Protein AF-A0AA96G112-F1 (afdb_monomer_lite)

Radius of gyration: 14.63 Å; chains: 1; bounding box: 39×26×38 Å

Structure (mmCIF, N/CA/C/O backbone):
data_AF-A0AA96G112-F1
#
_entry.id   AF-A0AA96G112-F1
#
loop_
_atom_site.group_PDB
_atom_site.id
_atom_site.type_symbol
_atom_site.label_atom_id
_atom_site.label_alt_id
_atom_site.label_comp_id
_atom_site.label_asym_id
_atom_site.label_entity_id
_atom_site.label_seq_id
_atom_site.pdbx_PDB_ins_code
_atom_site.Cartn_x
_atom_site.Cartn_y
_atom_site.Cartn_z
_atom_site.occupancy
_atom_site.B_iso_or_equiv
_atom_site.auth_seq_id
_atom_site.auth_comp_id
_atom_site.auth_asym_id
_atom_site.auth_atom_id
_atom_site.pdbx_PDB_model_num
ATOM 1 N N . MET A 1 1 ? 22.810 9.076 -15.923 1.00 53.31 1 MET A N 1
ATOM 2 C CA . MET A 1 1 ? 21.822 9.023 -14.825 1.00 53.31 1 MET A CA 1
ATOM 3 C C . MET A 1 1 ? 20.793 7.965 -15.193 1.00 53.31 1 MET A C 1
ATOM 5 O O . MET A 1 1 ? 20.430 7.939 -16.367 1.00 53.31 1 MET A O 1
ATOM 9 N N . PRO A 1 2 ? 20.389 7.062 -14.284 1.00 61.12 2 PRO A N 1
ATOM 10 C CA . PRO A 1 2 ? 19.327 6.103 -14.580 1.00 61.12 2 PRO A CA 1
ATOM 11 C C . PRO A 1 2 ? 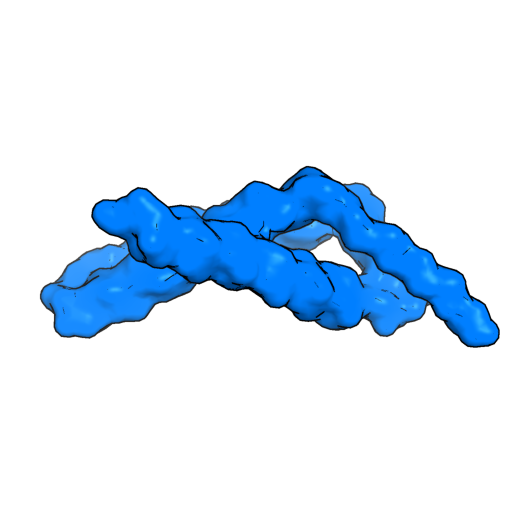18.050 6.865 -14.953 1.00 61.12 2 PRO A C 1
ATOM 13 O O . PRO A 1 2 ? 17.717 7.873 -14.329 1.00 61.12 2 PRO A O 1
ATOM 16 N N . LYS A 1 3 ? 17.379 6.435 -16.025 1.00 63.06 3 LYS A N 1
ATOM 17 C CA . LYS A 1 3 ? 16.118 7.034 -16.467 1.00 63.06 3 LYS A CA 1
ATOM 18 C C . LYS A 1 3 ? 15.061 6.781 -15.380 1.00 63.06 3 LYS A C 1
ATOM 20 O O . LYS A 1 3 ? 14.945 5.632 -14.956 1.00 63.06 3 LYS A O 1
ATOM 25 N N . PRO A 1 4 ? 14.311 7.802 -14.925 1.00 68.56 4 PRO A N 1
ATOM 26 C CA . PRO A 1 4 ? 13.260 7.592 -13.939 1.00 68.56 4 PRO A CA 1
ATOM 27 C C . PRO A 1 4 ? 12.223 6.619 -14.503 1.00 68.56 4 PRO A C 1
ATOM 29 O O . PRO A 1 4 ? 11.757 6.786 -15.635 1.00 68.56 4 PRO A O 1
ATOM 32 N N . LEU A 1 5 ? 11.896 5.591 -13.720 1.00 77.81 5 LEU A N 1
ATOM 33 C CA . LEU A 1 5 ? 10.809 4.683 -14.053 1.00 77.81 5 LEU A CA 1
ATOM 34 C C . LEU A 1 5 ? 9.484 5.421 -13.838 1.00 77.81 5 LEU A C 1
ATOM 36 O O . LEU A 1 5 ? 9.294 6.012 -12.770 1.00 77.81 5 LEU A O 1
ATOM 40 N N . PRO A 1 6 ? 8.583 5.431 -14.833 1.00 81.88 6 PRO A N 1
ATOM 41 C CA . PRO A 1 6 ? 7.267 6.023 -14.654 1.00 81.88 6 PRO A CA 1
ATOM 42 C C . PRO A 1 6 ? 6.510 5.258 -13.566 1.00 81.88 6 PRO A C 1
ATOM 44 O O . PRO A 1 6 ? 6.612 4.036 -13.488 1.00 81.88 6 PRO A O 1
ATOM 47 N N . LEU A 1 7 ? 5.756 5.979 -12.734 1.00 81.62 7 LEU A N 1
ATOM 48 C CA . LEU A 1 7 ? 4.875 5.368 -11.744 1.00 81.62 7 LEU A CA 1
ATOM 49 C C . LEU A 1 7 ? 3.644 4.778 -12.460 1.00 81.62 7 LEU A C 1
ATOM 51 O O . LEU A 1 7 ? 2.891 5.553 -13.051 1.00 81.62 7 LEU A O 1
ATOM 55 N N . PRO A 1 8 ? 3.415 3.456 -12.408 1.00 85.62 8 PRO A N 1
ATOM 56 C CA . PRO A 1 8 ? 2.223 2.846 -12.990 1.00 85.62 8 PRO A CA 1
ATOM 57 C C . PRO A 1 8 ? 0.945 3.232 -12.224 1.00 85.62 8 PRO A C 1
ATOM 59 O O . PRO A 1 8 ? 0.952 3.310 -10.994 1.00 85.62 8 PRO A O 1
ATOM 62 N N . ASP A 1 9 ? -0.160 3.475 -12.937 1.00 86.75 9 ASP A N 1
ATOM 63 C CA . ASP A 1 9 ? -1.450 3.850 -12.329 1.00 86.75 9 ASP A CA 1
ATOM 64 C C . ASP A 1 9 ? -2.103 2.701 -11.542 1.00 86.75 9 ASP A C 1
ATOM 66 O O . ASP A 1 9 ? -2.812 2.937 -10.565 1.00 86.75 9 ASP A O 1
ATOM 70 N N . ASP A 1 10 ? -1.835 1.457 -11.930 1.00 87.56 10 ASP A N 1
ATOM 71 C CA . ASP A 1 10 ? -2.321 0.230 -11.291 1.00 87.56 10 ASP A CA 1
ATOM 72 C C . ASP A 1 10 ? -1.653 -0.070 -9.939 1.00 87.56 10 ASP A C 1
ATOM 74 O O . ASP A 1 10 ? -2.182 -0.856 -9.151 1.00 87.56 10 ASP A O 1
ATOM 78 N N . LEU A 1 11 ? -0.555 0.615 -9.600 1.00 87.94 11 LEU A N 1
ATOM 79 C CA . LEU A 1 11 ? -0.011 0.583 -8.243 1.00 87.94 11 LEU A CA 1
ATOM 80 C C . LEU A 1 11 ? -0.896 1.324 -7.240 1.00 87.94 11 LEU A C 1
ATOM 82 O O . LEU A 1 11 ? -0.892 0.968 -6.059 1.00 87.94 11 LEU A O 1
ATOM 86 N N . LEU A 1 12 ? -1.636 2.348 -7.677 1.00 89.69 12 LEU A N 1
ATOM 87 C CA . LEU A 1 12 ? -2.379 3.229 -6.777 1.00 89.69 12 LEU A CA 1
ATOM 88 C C . LEU A 1 12 ? -3.406 2.462 -5.920 1.00 89.69 12 LEU A C 1
ATOM 90 O O . LEU A 1 12 ? -3.336 2.602 -4.698 1.00 89.69 12 LEU A O 1
ATOM 94 N N . PRO A 1 13 ? -4.287 1.603 -6.479 1.00 91.31 13 PRO A N 1
ATOM 95 C CA . PRO A 1 13 ? -5.254 0.851 -5.677 1.00 91.31 13 PRO A CA 1
ATOM 96 C C . PRO A 1 13 ? -4.607 -0.055 -4.621 1.00 91.31 13 PRO A C 1
ATOM 98 O O . PRO A 1 13 ? -5.118 -0.165 -3.511 1.00 91.31 13 PRO A O 1
ATOM 101 N N . LEU A 1 14 ? -3.456 -0.666 -4.929 1.00 90.94 14 LEU A N 1
ATOM 102 C CA . LEU A 1 14 ? -2.740 -1.539 -3.989 1.00 90.94 14 LEU A CA 1
ATOM 103 C C . LEU A 1 14 ? -2.203 -0.760 -2.782 1.00 90.94 14 LEU A C 1
ATOM 105 O O . LEU A 1 14 ? -2.264 -1.236 -1.650 1.00 90.94 14 LEU A O 1
ATOM 109 N N . HIS A 1 15 ? -1.684 0.447 -3.015 1.00 92.69 15 HIS A N 1
ATOM 110 C CA . HIS A 1 15 ? -1.165 1.297 -1.945 1.00 92.69 15 HIS A CA 1
ATOM 111 C C . HIS A 1 15 ? -2.282 1.933 -1.121 1.00 92.69 15 HIS A C 1
ATOM 113 O O . HIS A 1 15 ? -2.130 2.062 0.090 1.00 92.69 15 HIS A O 1
ATOM 119 N N . VAL A 1 16 ? -3.401 2.296 -1.756 1.00 93.44 16 VAL A N 1
ATOM 120 C CA . VAL A 1 16 ? -4.608 2.746 -1.051 1.00 93.44 16 VAL A CA 1
ATOM 121 C C . VAL A 1 16 ? -5.091 1.648 -0.104 1.00 93.44 16 VAL A C 1
ATOM 123 O O . VAL A 1 16 ? -5.163 1.895 1.096 1.00 93.44 16 VAL A O 1
ATOM 126 N N . ALA A 1 17 ? -5.271 0.419 -0.598 1.00 91.62 17 ALA A N 1
ATOM 127 C CA . ALA A 1 17 ? -5.698 -0.712 0.228 1.00 91.62 17 ALA A CA 1
ATOM 128 C C . ALA A 1 17 ? -4.736 -0.986 1.401 1.00 91.62 17 ALA A C 1
ATOM 130 O O . ALA A 1 17 ? -5.171 -1.247 2.521 1.00 91.62 17 ALA A O 1
ATOM 131 N N . ALA A 1 18 ? -3.419 -0.886 1.175 1.00 92.44 18 ALA A N 1
ATOM 132 C CA . ALA A 1 18 ? -2.428 -1.037 2.240 1.00 92.44 18 ALA A CA 1
ATOM 133 C C . ALA A 1 18 ? -2.543 0.061 3.315 1.00 92.44 18 ALA A C 1
ATOM 135 O O . ALA A 1 18 ? -2.433 -0.235 4.504 1.00 92.44 18 ALA A O 1
ATOM 136 N N . LEU A 1 19 ? -2.773 1.318 2.920 1.00 93.38 19 LEU A N 1
ATOM 137 C CA . LEU A 1 19 ? -2.948 2.438 3.851 1.00 93.38 19 LEU A CA 1
ATOM 138 C C . LEU A 1 19 ? -4.267 2.352 4.626 1.00 93.38 19 LEU A C 1
ATOM 140 O O . LEU A 1 19 ? -4.296 2.664 5.814 1.00 93.38 19 LEU A O 1
ATOM 144 N N . GLU A 1 20 ? -5.353 1.932 3.985 1.00 93.94 20 GLU A N 1
ATOM 145 C CA . GLU A 1 20 ? -6.641 1.712 4.649 1.00 93.94 20 GLU A CA 1
ATOM 146 C C . GLU A 1 20 ? -6.558 0.581 5.672 1.00 93.94 20 GLU A C 1
ATOM 148 O O . GLU A 1 20 ? -6.993 0.750 6.811 1.00 93.94 20 GLU A O 1
ATOM 153 N N . ALA A 1 21 ? -5.925 -0.536 5.303 1.00 92.31 21 ALA A N 1
ATOM 154 C CA . ALA A 1 21 ? -5.662 -1.641 6.215 1.00 92.31 21 ALA A CA 1
ATOM 155 C C . ALA A 1 21 ? -4.798 -1.199 7.411 1.00 92.31 21 ALA A C 1
ATOM 157 O O . ALA A 1 21 ? -5.077 -1.574 8.550 1.00 92.31 21 ALA A O 1
ATOM 158 N N . ASP A 1 22 ? -3.786 -0.355 7.185 1.00 93.19 22 ASP A N 1
ATOM 159 C CA . ASP A 1 22 ? -2.968 0.220 8.259 1.00 93.19 22 ASP A CA 1
ATOM 160 C C . ASP A 1 22 ? -3.784 1.121 9.201 1.00 93.19 22 ASP A C 1
ATOM 162 O O . ASP A 1 22 ? -3.743 0.949 10.422 1.00 93.19 22 ASP A O 1
ATOM 166 N N . ARG A 1 23 ? -4.620 2.010 8.649 1.00 92.56 23 ARG A N 1
ATOM 167 C CA . ARG A 1 23 ? -5.555 2.838 9.431 1.00 92.56 23 ARG A CA 1
ATOM 168 C C . ARG A 1 23 ? -6.523 1.980 10.249 1.00 92.56 23 ARG A C 1
ATOM 170 O O . ARG A 1 23 ? -6.716 2.255 11.432 1.00 92.56 23 ARG A O 1
ATOM 177 N N . ALA A 1 24 ? -7.086 0.927 9.658 1.00 92.69 24 ALA A N 1
ATOM 178 C CA . ALA A 1 24 ? -7.986 0.001 10.342 1.00 92.69 24 ALA A CA 1
ATOM 179 C C . ALA A 1 24 ? -7.278 -0.752 11.481 1.00 92.69 24 ALA A C 1
ATOM 181 O O . ALA A 1 24 ? -7.840 -0.891 12.565 1.00 92.69 24 ALA A O 1
ATOM 182 N N . MET A 1 25 ? -6.021 -1.175 11.284 1.00 94.06 25 MET A N 1
ATOM 183 C CA . MET A 1 25 ? -5.211 -1.769 12.353 1.00 94.06 25 MET A CA 1
ATOM 184 C C . MET A 1 25 ? -4.981 -0.790 13.511 1.00 94.06 25 MET A C 1
ATOM 186 O O . MET A 1 25 ? -5.080 -1.195 14.669 1.00 94.06 25 MET A O 1
ATOM 190 N N . ILE A 1 26 ? -4.662 0.478 13.225 1.00 94.00 26 ILE A N 1
ATOM 191 C CA . ILE A 1 26 ? -4.468 1.514 14.255 1.00 94.00 26 ILE A CA 1
ATOM 192 C C . ILE A 1 26 ? -5.763 1.715 15.049 1.00 94.00 26 ILE A C 1
ATOM 194 O O . ILE A 1 26 ? -5.746 1.597 16.273 1.00 94.00 26 ILE A O 1
ATOM 198 N N . GLN A 1 27 ? -6.888 1.916 14.360 1.00 94.12 27 GLN A N 1
ATOM 199 C CA . GLN A 1 27 ? -8.195 2.104 14.996 1.00 94.12 27 GLN A CA 1
ATOM 200 C C . GLN A 1 27 ? -8.602 0.898 15.848 1.00 94.12 27 GLN A C 1
ATOM 202 O O . GLN A 1 27 ? -9.033 1.068 16.987 1.00 94.12 27 GLN A O 1
ATOM 207 N N . ALA A 1 28 ? -8.419 -0.324 15.338 1.00 92.62 28 ALA A N 1
ATOM 208 C CA . ALA A 1 28 ? -8.703 -1.541 16.090 1.00 92.62 28 ALA A CA 1
ATOM 209 C C . ALA A 1 28 ? -7.854 -1.619 17.369 1.00 92.62 28 ALA A C 1
ATOM 211 O O . ALA A 1 28 ? -8.393 -1.897 18.435 1.00 92.62 28 ALA A O 1
ATOM 212 N N . ARG A 1 29 ? -6.554 -1.289 17.318 1.00 93.25 29 ARG A N 1
ATOM 213 C CA . ARG A 1 29 ? -5.693 -1.261 18.518 1.00 93.25 29 ARG A CA 1
ATOM 214 C C . AR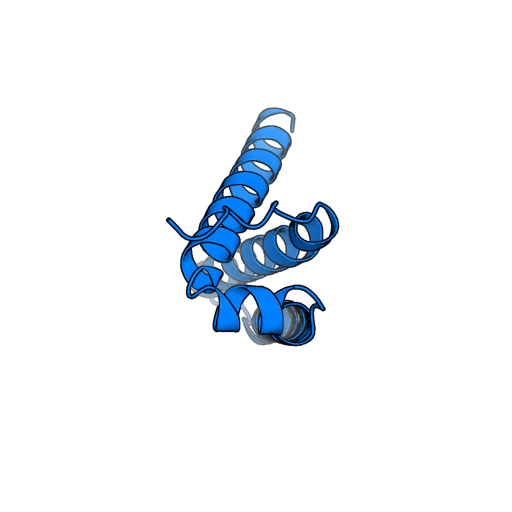G A 1 29 ? -6.152 -0.232 19.544 1.00 93.25 29 ARG A C 1
ATOM 216 O O . ARG A 1 29 ? -6.176 -0.540 20.732 1.00 93.25 29 ARG A O 1
ATOM 223 N N . GLU A 1 30 ? -6.513 0.966 19.098 1.00 94.88 30 GLU A N 1
ATOM 224 C CA . GLU A 1 30 ? -6.996 2.042 19.972 1.00 94.88 30 GLU A CA 1
ATOM 225 C C . GLU A 1 30 ? -8.329 1.687 20.645 1.00 94.88 30 GLU A C 1
ATOM 227 O O . GLU A 1 30 ? -8.570 2.070 21.787 1.00 94.88 30 GLU A O 1
ATOM 232 N N . GLN A 1 31 ? -9.173 0.911 19.962 1.00 94.00 31 GLN A N 1
ATOM 233 C CA . GLN A 1 31 ? -10.482 0.471 20.454 1.00 94.00 31 GLN A CA 1
ATOM 234 C C . GLN A 1 31 ? -10.437 -0.879 21.192 1.00 94.00 31 GLN A C 1
ATOM 236 O O . GLN A 1 31 ? -11.469 -1.349 21.669 1.00 94.00 31 GLN A O 1
ATOM 241 N N . GLY A 1 32 ? -9.265 -1.519 21.290 1.00 91.50 32 GLY A N 1
ATOM 242 C CA . GLY A 1 32 ? -9.119 -2.866 21.855 1.00 91.50 32 GLY A CA 1
ATOM 243 C C . GLY A 1 32 ? -9.772 -3.977 21.017 1.00 91.50 32 GLY A C 1
ATOM 244 O O . GLY A 1 32 ? -10.104 -5.031 21.554 1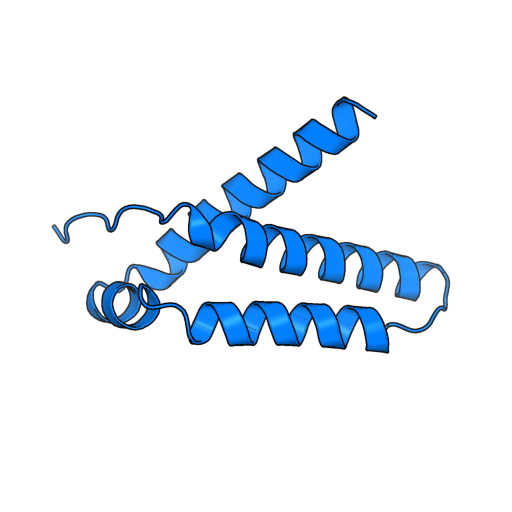.00 91.50 32 GLY A O 1
ATOM 245 N N . GLY A 1 33 ? -9.992 -3.728 19.726 1.00 90.56 33 GLY A N 1
ATOM 246 C CA . GLY A 1 33 ? -10.560 -4.659 18.756 1.00 90.56 33 GLY A CA 1
ATOM 247 C C . GLY A 1 33 ? -9.531 -5.578 18.092 1.00 90.56 33 GLY A C 1
ATOM 248 O O . GLY A 1 33 ? -8.321 -5.476 18.303 1.00 90.56 33 GLY A O 1
ATOM 249 N N . ASP A 1 34 ? -10.040 -6.488 17.263 1.00 91.50 34 ASP A N 1
ATOM 250 C CA . ASP A 1 34 ? -9.241 -7.451 16.507 1.00 91.50 34 ASP A CA 1
ATOM 251 C C . ASP A 1 34 ? -8.553 -6.792 15.297 1.00 91.50 34 ASP A C 1
ATOM 253 O O . ASP A 1 34 ? -9.178 -6.086 14.505 1.00 91.50 34 ASP A O 1
ATOM 257 N N . VAL A 1 35 ? -7.248 -7.035 15.158 1.00 94.88 35 VAL A N 1
ATOM 258 C CA . VAL A 1 35 ? -6.407 -6.505 14.076 1.00 94.88 35 VAL A CA 1
ATOM 259 C C . VAL A 1 35 ? -6.172 -7.520 12.959 1.00 94.88 35 VAL A C 1
ATOM 261 O O . VAL A 1 35 ? -5.542 -7.163 11.964 1.00 94.88 35 VAL A O 1
ATOM 264 N N . ASP A 1 36 ? -6.601 -8.773 13.116 1.00 94.94 36 ASP A N 1
ATOM 265 C CA . ASP A 1 36 ? -6.210 -9.868 12.227 1.00 94.94 36 ASP A CA 1
ATOM 266 C C . ASP A 1 36 ? -6.781 -9.684 10.819 1.00 94.94 36 ASP A C 1
ATOM 268 O O . ASP A 1 36 ? -6.027 -9.754 9.849 1.00 94.94 36 ASP A O 1
ATOM 272 N N . ALA A 1 37 ? -8.052 -9.294 10.690 1.00 90.31 37 ALA A N 1
ATOM 273 C CA . ALA A 1 37 ? -8.655 -9.003 9.386 1.00 90.31 37 ALA A CA 1
ATOM 274 C C . ALA A 1 37 ? -7.933 -7.861 8.640 1.00 90.31 37 ALA A C 1
ATOM 276 O O . ALA A 1 37 ? -7.646 -7.958 7.446 1.00 90.31 37 ALA A O 1
ATOM 277 N N . ALA A 1 38 ? -7.587 -6.781 9.346 1.00 92.25 38 ALA A N 1
ATOM 278 C CA . ALA A 1 38 ? -6.857 -5.659 8.759 1.00 92.25 38 ALA A CA 1
ATOM 279 C C . ALA A 1 38 ? -5.404 -6.048 8.418 1.00 92.25 38 ALA A C 1
ATOM 281 O O . ALA A 1 38 ? -4.866 -5.652 7.384 1.00 92.25 38 ALA A O 1
ATOM 282 N N . ARG A 1 39 ? -4.775 -6.901 9.234 1.00 93.62 39 ARG A N 1
ATOM 283 C CA . ARG A 1 39 ? -3.450 -7.463 8.951 1.00 93.62 39 ARG A CA 1
ATOM 284 C C . ARG A 1 39 ? -3.461 -8.334 7.699 1.00 93.62 39 ARG A C 1
ATOM 286 O O . ARG A 1 39 ? -2.546 -8.218 6.888 1.00 93.62 39 ARG A O 1
ATOM 293 N N . GLU A 1 40 ? -4.468 -9.185 7.522 1.00 94.50 40 GLU A N 1
ATOM 294 C CA . GLU A 1 40 ? -4.617 -10.016 6.323 1.00 94.50 40 GLU A CA 1
ATOM 295 C C . GLU A 1 40 ? -4.727 -9.159 5.058 1.00 94.50 40 GLU A C 1
ATOM 297 O O . GLU A 1 40 ? -4.030 -9.424 4.077 1.00 94.50 40 GLU A O 1
ATOM 302 N N . GLN A 1 41 ? -5.518 -8.083 5.100 1.00 91.00 41 GLN A N 1
ATOM 303 C CA . GLN A 1 41 ? -5.640 -7.134 3.989 1.00 91.00 41 GLN A CA 1
ATOM 304 C C . GLN A 1 41 ? -4.312 -6.435 3.681 1.00 91.00 41 GLN A C 1
ATOM 306 O O . GLN A 1 41 ? -3.904 -6.364 2.519 1.00 91.00 41 GLN A O 1
ATOM 311 N N . TYR A 1 42 ? -3.596 -5.984 4.713 1.00 91.44 42 TYR A N 1
ATOM 312 C CA . TYR A 1 42 ? -2.280 -5.374 4.544 1.00 91.44 42 TYR A CA 1
ATOM 313 C C . TYR A 1 42 ? -1.285 -6.344 3.889 1.00 91.44 42 TYR A C 1
ATOM 315 O O . TYR A 1 42 ? -0.575 -5.990 2.945 1.00 91.44 42 TYR A O 1
ATOM 323 N N . VAL A 1 43 ? -1.248 -7.595 4.362 1.00 93.31 43 VAL A N 1
ATOM 324 C CA . VAL A 1 43 ? -0.376 -8.640 3.811 1.00 93.31 43 VAL A CA 1
ATOM 325 C C . VAL A 1 43 ? -0.744 -8.951 2.361 1.00 93.31 43 VAL A C 1
ATOM 327 O O . VAL A 1 43 ? 0.154 -9.044 1.524 1.00 93.31 43 VAL A O 1
ATOM 330 N N . ALA A 1 44 ? -2.033 -9.062 2.035 1.00 92.50 44 ALA A N 1
ATOM 331 C CA . ALA A 1 44 ? -2.490 -9.304 0.670 1.00 92.50 44 ALA A CA 1
ATOM 332 C C . ALA A 1 44 ? -2.050 -8.183 -0.287 1.00 92.50 44 ALA A C 1
ATOM 334 O O . ALA A 1 44 ? -1.489 -8.469 -1.348 1.00 92.50 44 ALA A O 1
ATOM 335 N N . ALA A 1 45 ? -2.212 -6.917 0.111 1.00 90.75 45 ALA A N 1
ATOM 336 C CA . ALA A 1 45 ? -1.760 -5.767 -0.672 1.00 90.75 45 ALA A CA 1
ATOM 337 C C . ALA A 1 45 ? -0.231 -5.763 -0.866 1.00 90.75 45 ALA A C 1
ATOM 339 O O . ALA A 1 45 ? 0.262 -5.551 -1.977 1.00 90.75 45 ALA A O 1
ATOM 340 N N . ALA A 1 46 ? 0.533 -6.072 0.188 1.00 88.31 46 ALA A N 1
ATOM 341 C CA . ALA A 1 46 ? 1.992 -6.151 0.124 1.00 88.31 46 ALA A CA 1
ATOM 342 C C . ALA A 1 46 ? 2.493 -7.296 -0.777 1.00 88.31 46 ALA A C 1
ATOM 344 O O . ALA A 1 46 ? 3.485 -7.137 -1.494 1.00 88.31 46 ALA A O 1
ATOM 345 N N . LEU A 1 47 ? 1.820 -8.450 -0.763 1.00 92.38 47 LEU A N 1
ATOM 346 C CA . LEU A 1 47 ? 2.134 -9.569 -1.654 1.00 92.38 47 LEU A CA 1
ATOM 347 C C . LEU A 1 47 ? 1.809 -9.230 -3.112 1.00 92.38 47 LEU A C 1
ATOM 349 O O . LEU A 1 47 ? 2.646 -9.467 -3.983 1.00 92.38 47 LEU A O 1
ATOM 353 N N . ALA A 1 48 ? 0.646 -8.627 -3.373 1.00 91.38 48 ALA A N 1
ATOM 354 C CA . ALA A 1 48 ? 0.244 -8.197 -4.710 1.00 91.38 48 ALA A CA 1
ATOM 355 C C . ALA A 1 48 ? 1.222 -7.171 -5.301 1.00 91.38 48 ALA A C 1
ATOM 357 O O . ALA A 1 48 ? 1.619 -7.290 -6.458 1.00 91.38 48 ALA A O 1
ATOM 358 N N . LEU A 1 49 ? 1.692 -6.220 -4.489 1.00 86.56 49 LEU A N 1
ATOM 359 C CA . LEU A 1 49 ? 2.736 -5.285 -4.896 1.00 86.56 49 LEU A CA 1
ATOM 360 C C . LEU A 1 49 ? 4.026 -6.003 -5.302 1.00 86.56 49 LEU A C 1
ATOM 362 O O . LEU A 1 49 ? 4.609 -5.690 -6.336 1.00 86.56 49 LEU A O 1
ATOM 366 N N . ARG A 1 50 ? 4.519 -6.926 -4.471 1.00 86.50 50 ARG A N 1
ATOM 367 C CA . ARG A 1 50 ? 5.775 -7.635 -4.762 1.00 86.50 50 ARG A CA 1
ATOM 368 C C . ARG A 1 50 ? 5.669 -8.503 -6.013 1.00 86.50 50 ARG A C 1
ATOM 370 O O . ARG A 1 50 ? 6.681 -8.749 -6.661 1.00 86.50 50 ARG A O 1
ATOM 377 N N . ALA A 1 51 ? 4.461 -8.950 -6.347 1.00 91.12 51 ALA A N 1
ATOM 378 C CA . ALA A 1 51 ? 4.159 -9.654 -7.586 1.00 91.12 51 ALA A CA 1
ATOM 379 C C . ALA A 1 51 ? 3.962 -8.715 -8.795 1.00 91.12 51 ALA A C 1
ATOM 381 O O . ALA A 1 51 ? 3.823 -9.199 -9.918 1.00 91.12 51 ALA A O 1
ATOM 382 N N . HIS A 1 52 ? 3.945 -7.393 -8.595 1.00 90.25 52 HIS A N 1
ATOM 383 C CA . HIS A 1 52 ? 3.682 -6.434 -9.661 1.00 90.25 52 HIS A CA 1
ATOM 384 C C . HIS A 1 52 ? 4.799 -6.437 -10.723 1.00 90.25 52 HIS A C 1
ATOM 386 O O . HIS A 1 52 ? 5.980 -6.418 -10.356 1.00 90.25 52 HIS A O 1
ATOM 392 N N . PRO A 1 53 ? 4.475 -6.363 -12.031 1.00 91.00 53 PRO A N 1
ATOM 393 C CA . PRO A 1 53 ? 5.468 -6.423 -13.113 1.00 91.00 53 PRO A CA 1
ATOM 394 C C . PRO A 1 53 ? 6.569 -5.357 -13.056 1.00 91.00 53 PRO A C 1
ATOM 396 O O . PRO A 1 53 ? 7.668 -5.579 -13.550 1.00 91.00 53 PRO A O 1
ATOM 399 N N . ILE A 1 54 ? 6.301 -4.210 -12.426 1.00 86.75 54 ILE A N 1
ATOM 400 C CA . ILE A 1 54 ? 7.290 -3.132 -12.255 1.00 86.75 54 ILE A CA 1
ATOM 401 C C . ILE A 1 54 ? 8.399 -3.489 -11.253 1.00 86.75 54 ILE A C 1
ATOM 403 O O . ILE A 1 54 ? 9.450 -2.853 -11.247 1.00 86.75 54 ILE A O 1
ATOM 407 N N . TRP A 1 55 ? 8.185 -4.477 -10.377 1.00 86.88 55 TRP A N 1
ATOM 408 C CA . TRP A 1 55 ? 9.074 -4.743 -9.246 1.00 86.88 55 TRP A CA 1
ATOM 409 C C . TRP A 1 55 ? 10.489 -5.181 -9.668 1.00 86.88 55 TRP A C 1
ATOM 411 O O . TRP A 1 55 ? 11.452 -4.589 -9.172 1.00 86.88 55 TRP A O 1
ATOM 421 N N . PRO A 1 56 ? 10.673 -6.119 -10.623 1.00 89.75 56 PRO A N 1
ATOM 422 C CA . PRO A 1 56 ? 12.001 -6.472 -11.127 1.00 89.75 56 PRO A CA 1
ATOM 423 C C . PRO A 1 56 ? 12.718 -5.298 -11.809 1.00 89.75 56 PRO A C 1
ATOM 425 O O . PRO A 1 56 ? 13.917 -5.108 -11.608 1.00 89.75 56 PRO A O 1
ATOM 428 N N . GLU A 1 57 ? 11.994 -4.474 -12.573 1.00 88.19 57 GLU A N 1
ATOM 429 C CA . GLU A 1 57 ? 12.558 -3.296 -13.245 1.00 88.19 57 GLU A CA 1
ATOM 430 C C . GLU A 1 57 ? 12.996 -2.231 -12.235 1.00 88.19 57 GLU A C 1
ATOM 432 O O . GLU A 1 57 ? 14.105 -1.699 -12.316 1.00 88.19 57 GLU A O 1
ATOM 437 N N . ALA A 1 58 ? 12.161 -1.964 -11.231 1.00 86.31 58 ALA A N 1
ATOM 438 C CA . ALA A 1 58 ? 12.465 -1.025 -10.163 1.00 86.31 58 ALA A CA 1
ATOM 439 C C . ALA A 1 58 ? 13.628 -1.500 -9.285 1.00 86.31 58 ALA A C 1
ATOM 441 O O . ALA A 1 58 ? 14.426 -0.682 -8.817 1.00 86.31 58 ALA A O 1
ATOM 442 N N . GLN A 1 59 ? 13.770 -2.813 -9.091 1.00 88.31 59 GLN A N 1
ATOM 443 C CA . GLN A 1 59 ? 14.928 -3.396 -8.425 1.00 88.31 59 GLN A CA 1
ATOM 444 C C . GLN A 1 59 ? 16.201 -3.236 -9.268 1.00 88.31 59 GLN A C 1
ATOM 446 O O . GLN A 1 59 ? 17.204 -2.744 -8.751 1.00 88.31 59 GLN A O 1
ATOM 451 N N . ALA A 1 60 ? 16.157 -3.575 -10.561 1.00 87.75 60 ALA A N 1
ATOM 452 C CA . ALA A 1 60 ? 17.291 -3.446 -11.480 1.00 87.75 60 ALA A CA 1
ATOM 453 C C . ALA A 1 60 ? 17.767 -1.990 -11.628 1.00 87.75 60 ALA A C 1
ATOM 455 O O . ALA A 1 60 ? 18.968 -1.727 -11.684 1.00 87.75 60 ALA A O 1
ATOM 456 N N . ALA A 1 61 ? 16.834 -1.036 -11.625 1.00 85.62 61 ALA A N 1
ATOM 457 C CA . ALA A 1 61 ? 17.122 0.394 -11.671 1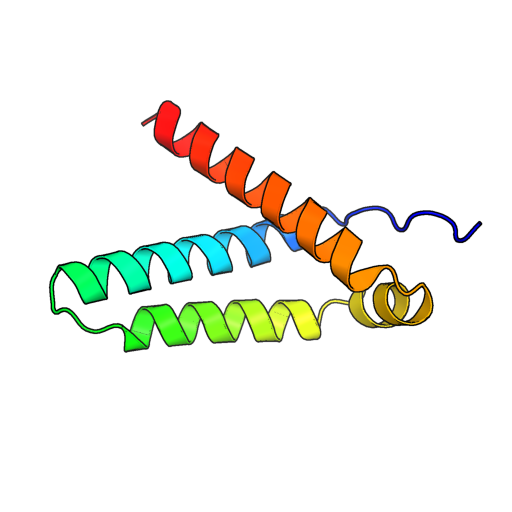.00 85.62 61 ALA A CA 1
ATOM 458 C C . ALA A 1 61 ? 17.510 1.001 -10.307 1.00 85.62 61 ALA A C 1
ATOM 460 O O . ALA A 1 61 ? 17.772 2.201 -10.240 1.00 85.62 61 ALA A O 1
ATOM 461 N N . GLN A 1 62 ? 17.514 0.212 -9.221 1.00 85.44 62 GLN A N 1
ATOM 462 C CA . GLN A 1 62 ? 17.665 0.680 -7.832 1.00 85.44 62 GLN A CA 1
ATOM 463 C C . GLN A 1 62 ? 16.677 1.803 -7.451 1.00 85.44 62 GLN A C 1
ATOM 465 O O . GLN A 1 62 ? 16.937 2.607 -6.561 1.00 85.44 62 GLN A O 1
ATOM 470 N N . ALA A 1 63 ? 15.519 1.840 -8.113 1.00 84.94 63 ALA A N 1
ATOM 471 C CA . ALA A 1 63 ? 14.500 2.876 -7.976 1.00 84.94 63 ALA A CA 1
ATOM 472 C C . ALA A 1 63 ? 13.263 2.411 -7.185 1.00 84.94 63 ALA A C 1
ATOM 474 O O . ALA A 1 63 ? 12.387 3.224 -6.908 1.00 84.94 63 ALA A O 1
ATOM 475 N N . HIS A 1 64 ? 13.193 1.134 -6.781 1.00 82.00 64 HIS A N 1
ATOM 476 C CA . HIS A 1 64 ? 12.045 0.546 -6.071 1.00 82.00 64 HIS A CA 1
ATOM 477 C C .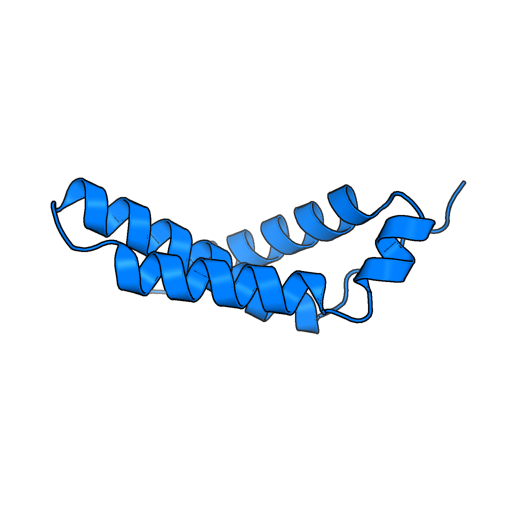 HIS A 1 64 ? 11.567 1.373 -4.870 1.00 82.00 64 HIS A C 1
ATOM 479 O O . HIS A 1 64 ? 10.371 1.615 -4.750 1.00 82.00 64 HIS A O 1
ATOM 485 N N . ALA A 1 65 ? 12.479 1.868 -4.025 1.00 82.81 65 ALA A N 1
ATOM 486 C CA . ALA A 1 65 ? 12.122 2.703 -2.878 1.00 82.81 65 ALA A CA 1
ATOM 487 C C . ALA A 1 65 ? 11.471 4.030 -3.304 1.00 82.81 65 ALA A C 1
ATOM 489 O O . ALA A 1 65 ? 10.520 4.488 -2.678 1.00 82.81 65 ALA A O 1
ATOM 490 N N . GLN A 1 66 ? 11.954 4.628 -4.395 1.00 85.19 66 GLN A N 1
ATOM 491 C CA . GLN A 1 66 ? 11.448 5.896 -4.914 1.00 85.19 66 GLN A CA 1
ATOM 492 C C . GLN A 1 66 ? 10.078 5.722 -5.584 1.00 85.19 66 GLN A C 1
ATOM 494 O O . GLN A 1 66 ? 9.166 6.500 -5.319 1.00 85.19 66 GLN A O 1
ATOM 499 N N . THR A 1 67 ? 9.911 4.672 -6.398 1.00 84.00 67 THR A N 1
ATOM 500 C CA . THR A 1 67 ? 8.626 4.302 -7.014 1.00 84.00 67 THR A CA 1
ATOM 501 C C . THR A 1 67 ? 7.578 3.986 -5.949 1.00 84.00 67 THR A C 1
ATOM 503 O O . THR A 1 67 ? 6.449 4.461 -6.038 1.00 84.00 67 THR A O 1
ATOM 506 N N . TRP A 1 68 ? 7.966 3.239 -4.913 1.00 83.62 68 TRP A N 1
ATOM 507 C CA . TRP A 1 68 ? 7.111 2.924 -3.771 1.00 83.62 68 TRP A CA 1
ATOM 508 C C . TRP A 1 68 ? 6.672 4.188 -3.024 1.00 83.62 68 TRP A C 1
ATOM 510 O O . TRP A 1 68 ? 5.478 4.404 -2.832 1.00 83.62 68 TRP A O 1
ATOM 520 N N . GLN A 1 69 ? 7.615 5.067 -2.667 1.00 87.75 69 GLN A N 1
ATOM 521 C CA . GLN A 1 69 ? 7.291 6.298 -1.945 1.00 87.75 69 GLN A CA 1
ATOM 522 C C . GLN A 1 69 ? 6.373 7.219 -2.760 1.00 87.75 69 GLN A C 1
ATOM 524 O O . GLN A 1 69 ? 5.371 7.693 -2.235 1.00 87.75 69 GLN A O 1
ATOM 529 N N . ALA A 1 70 ? 6.654 7.418 -4.052 1.00 88.06 70 ALA A N 1
ATOM 530 C CA . ALA A 1 70 ? 5.811 8.243 -4.918 1.00 88.06 70 ALA A CA 1
ATOM 531 C C . ALA A 1 70 ? 4.376 7.696 -5.029 1.00 88.06 70 ALA A C 1
ATOM 533 O O . ALA A 1 70 ? 3.410 8.461 -5.074 1.00 88.06 70 ALA A O 1
ATOM 534 N N . SER A 1 71 ? 4.233 6.370 -5.052 1.00 88.88 71 SER A N 1
ATOM 535 C CA . SER A 1 71 ? 2.930 5.710 -5.049 1.00 88.88 71 SER A CA 1
ATOM 536 C C . SER A 1 71 ? 2.188 5.892 -3.722 1.00 88.88 71 SER A C 1
ATOM 538 O O . SER A 1 71 ? 1.006 6.234 -3.730 1.00 88.88 71 SER A O 1
ATOM 540 N N . LEU A 1 72 ? 2.878 5.731 -2.584 1.00 88.75 72 LEU A N 1
ATOM 541 C CA . LEU A 1 72 ? 2.317 5.999 -1.255 1.00 88.75 72 LEU A CA 1
ATOM 542 C C . LEU A 1 72 ? 1.854 7.451 -1.111 1.00 88.75 72 LEU A C 1
ATOM 544 O O . LEU A 1 72 ? 0.761 7.690 -0.601 1.00 88.75 72 LEU A O 1
ATOM 548 N N . ASP A 1 73 ? 2.646 8.414 -1.584 1.00 91.44 73 ASP A N 1
ATOM 549 C CA . ASP A 1 73 ? 2.299 9.836 -1.518 1.00 91.44 73 ASP A CA 1
ATOM 550 C C . ASP A 1 73 ? 1.033 10.133 -2.335 1.00 91.44 73 ASP A C 1
ATOM 552 O O . ASP A 1 73 ? 0.146 10.863 -1.881 1.00 91.44 73 ASP A O 1
ATOM 556 N N . ARG A 1 74 ? 0.906 9.524 -3.523 1.00 92.12 74 ARG A N 1
ATOM 557 C CA . ARG A 1 74 ? -0.301 9.630 -4.352 1.00 92.12 74 ARG A CA 1
ATOM 558 C C . ARG A 1 74 ? -1.509 8.983 -3.673 1.00 92.12 74 ARG A C 1
ATOM 560 O O . ARG A 1 74 ? -2.557 9.617 -3.616 1.00 92.12 74 ARG A O 1
ATOM 567 N N . ALA A 1 75 ? -1.356 7.776 -3.129 1.00 91.56 75 ALA A N 1
ATOM 568 C CA . ALA A 1 75 ? -2.415 7.059 -2.415 1.00 91.56 75 ALA A CA 1
ATOM 569 C C . ALA A 1 75 ? -2.917 7.843 -1.199 1.00 91.56 75 ALA A C 1
ATOM 571 O O . ALA A 1 75 ? -4.121 8.030 -1.029 1.00 91.56 75 ALA A O 1
ATOM 572 N N . LYS A 1 76 ? -1.993 8.381 -0.398 1.00 92.38 76 LYS A N 1
ATOM 573 C CA . LYS A 1 76 ? -2.320 9.234 0.742 1.00 92.38 76 LYS A CA 1
ATOM 574 C C . LYS A 1 76 ? -3.081 10.483 0.309 1.00 92.38 76 LYS A C 1
ATOM 576 O O . LYS A 1 76 ? -4.109 10.792 0.896 1.00 92.38 76 LYS A O 1
ATOM 581 N N . LYS A 1 77 ? -2.622 11.172 -0.740 1.00 91.94 77 LYS A N 1
ATOM 582 C CA . LYS A 1 77 ? -3.308 12.361 -1.263 1.00 91.94 77 LYS A CA 1
ATOM 583 C C . LYS A 1 77 ? -4.727 12.047 -1.747 1.00 91.94 77 LYS A C 1
ATOM 585 O O . LYS A 1 77 ? -5.618 12.861 -1.529 1.00 91.94 77 LYS A O 1
ATOM 590 N N . THR A 1 78 ? -4.932 10.902 -2.399 1.00 90.44 78 THR A N 1
ATOM 591 C CA . THR A 1 78 ? -6.2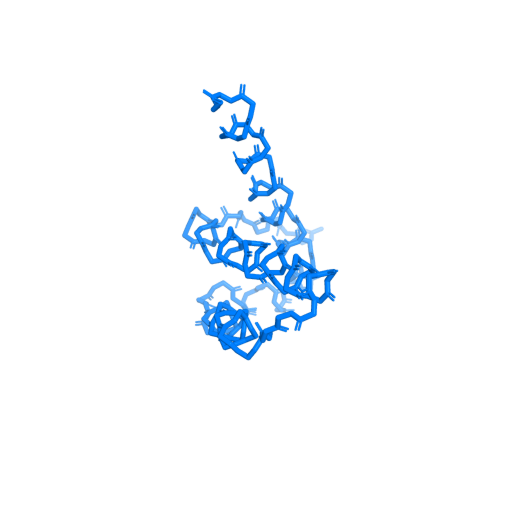67 10.440 -2.807 1.00 90.44 78 THR A CA 1
ATOM 592 C C . THR A 1 78 ? -7.170 10.248 -1.589 1.00 90.44 78 THR A C 1
ATOM 594 O O . THR A 1 78 ? -8.227 10.868 -1.528 1.00 90.44 78 THR A O 1
ATOM 597 N N . LEU A 1 79 ? -6.709 9.498 -0.585 1.00 89.94 79 LEU A N 1
ATOM 598 C CA . LEU A 1 79 ? -7.460 9.252 0.649 1.00 89.94 79 LEU A CA 1
ATOM 599 C C . LEU A 1 79 ? -7.774 10.536 1.431 1.00 89.94 79 LEU A C 1
ATOM 601 O O . LEU A 1 79 ? -8.876 10.698 1.948 1.00 89.94 79 LEU A O 1
ATOM 605 N N . ASP A 1 80 ? -6.812 11.452 1.534 1.00 90.12 80 ASP A N 1
ATOM 606 C CA . ASP A 1 80 ? -6.999 12.726 2.235 1.00 90.12 80 ASP A CA 1
ATOM 607 C C . ASP A 1 80 ? -7.994 13.632 1.480 1.00 90.12 80 ASP A C 1
ATOM 609 O O . ASP A 1 80 ? -8.769 14.360 2.101 1.00 90.12 80 ASP A O 1
ATOM 613 N N . GLY A 1 81 ? -8.014 13.564 0.144 1.00 86.31 81 GLY A N 1
ATOM 614 C CA . GLY A 1 81 ? -8.992 14.263 -0.691 1.00 86.31 81 GLY A CA 1
ATOM 615 C C . GLY A 1 81 ? -10.411 13.702 -0.563 1.00 86.31 81 GLY A C 1
ATOM 616 O O . GLY A 1 81 ? -11.361 14.477 -0.501 1.00 86.31 81 GLY A O 1
ATOM 617 N N . GLU A 1 82 ? -10.557 12.378 -0.482 1.00 85.75 82 GLU A N 1
ATOM 618 C CA . GLU A 1 82 ? -11.846 11.712 -0.247 1.00 85.75 82 GLU A CA 1
ATOM 619 C C . GLU A 1 82 ? -12.398 12.029 1.147 1.00 85.75 82 GLU A C 1
ATOM 621 O O . GLU A 1 82 ? -13.570 12.370 1.278 1.00 85.75 82 GLU A O 1
ATOM 626 N N . ALA A 1 83 ? -11.546 12.012 2.177 1.00 75.69 83 ALA A N 1
ATOM 627 C CA . ALA A 1 83 ? -11.939 12.360 3.542 1.00 75.69 83 ALA A CA 1
ATOM 628 C C . ALA A 1 83 ? -12.349 13.835 3.698 1.00 75.69 83 ALA A C 1
ATOM 630 O O . ALA A 1 83 ? -13.203 14.142 4.519 1.00 75.69 83 ALA A O 1
ATOM 631 N N . ALA A 1 84 ? -11.757 14.751 2.925 1.00 71.69 84 ALA A N 1
ATOM 632 C CA . ALA A 1 84 ? -12.143 16.164 2.925 1.00 71.69 84 ALA A CA 1
ATOM 633 C C . ALA A 1 84 ? -13.450 16.445 2.157 1.00 71.69 84 ALA A C 1
ATOM 635 O O . ALA A 1 84 ? -14.017 17.528 2.297 1.00 71.69 84 ALA A O 1
ATOM 636 N N . ALA A 1 85 ? -13.895 15.505 1.317 1.00 62.88 85 ALA A N 1
ATOM 637 C CA . ALA A 1 85 ? -15.134 15.594 0.548 1.00 62.88 85 ALA A CA 1
ATOM 638 C C . ALA A 1 85 ? -16.330 14.895 1.227 1.00 62.88 85 ALA A C 1
ATOM 640 O O . ALA A 1 85 ? -17.456 15.046 0.746 1.00 62.88 85 ALA A O 1
ATOM 641 N N . ALA A 1 86 ? -16.080 14.138 2.302 1.00 53.91 86 ALA A N 1
ATOM 642 C CA . ALA A 1 86 ? -17.066 13.436 3.125 1.00 53.91 86 ALA A CA 1
ATOM 643 C C . ALA A 1 86 ? -17.517 14.285 4.324 1.00 53.91 86 ALA A C 1
ATOM 645 O O . ALA A 1 86 ? -18.713 14.183 4.682 1.00 53.91 86 ALA A O 1
#

Sequence (86 aa):
MPKPLPLPDDLLPLHVAALEADRAMIQAREQGGDVDAAREQYVAAALALRAHPIWPEAQAAQAHAQTWQASLDRAKKTLDGEAAAA

pLDDT: mean 87.33, std 8.62, range [53.31, 94.94]

Foldseek 3Di:
DQDDDDQDPVLQVLLLQLVVLVVVLVVCVVVVHDSVVSVVSNVVSVVVVCVDPCNVVCVVSVNNVVSVVVSNVVNVVVVVVVVVVD

Secondary structure (DSSP, 8-state):
-PPPPPPPTTHHHHHHHHHHHHHHHHHHHHHT---HHHHHHHHHHHHHHHTSTHHHHHHHTT-HHHHHHHHHHHHHHHHHHHHHH-